Protein AF-A0A1F3PQZ7-F1 (afdb_monomer_lite)

Radius of gyration: 18.47 Å; chains: 1; bounding box: 43×20×55 Å

Sequence (108 aa):
MTKTKLIPLEELYEKNTIGVKLIEQIRSYQTALAGEKIEKKIIWMKYLKVYCQCESSYETFKYNSYTCCNRCRQNISFRRRRGLNFLENTEGVVKGRMKEFKDKFGYL

Secondary structure (DSSP, 8-state):
---PPPPPHHHHHHHTEEEEEEEEEEEEEE-TTTTPEEEEEEEEEEEEEEETTTTEEEEES-TT---SSHHHHHHHHHHHHTT--S-TTHHHHHHHHHHHHHHHHT--

Foldseek 3Di:
DPLDPADDLLVLLVLFFLFKDKDWDWDWDQDPPPRDTDIDIDIAIKTWGAAQPVRDIDIDSDSSDRDPDPVRVVVVVVCVVVSHHRCPCSCVSCVVCSVVSCVVVVGD

pLDDT: mean 82.51, std 10.7, range [41.88, 93.88]

Structure (mmCIF, N/CA/C/O backbone):
data_AF-A0A1F3PQZ7-F1
#
_entry.id   AF-A0A1F3PQZ7-F1
#
loop_
_atom_site.group_PDB
_atom_site.id
_atom_site.type_symbol
_atom_site.label_atom_id
_atom_site.label_alt_id
_atom_site.label_comp_id
_atom_site.label_asym_id
_atom_site.label_entity_id
_atom_site.label_seq_id
_atom_site.pdbx_PDB_ins_code
_atom_site.Cartn_x
_atom_site.Cartn_y
_atom_site.Cartn_z
_atom_site.occupancy
_atom_site.B_iso_or_equiv
_atom_site.auth_seq_id
_atom_sit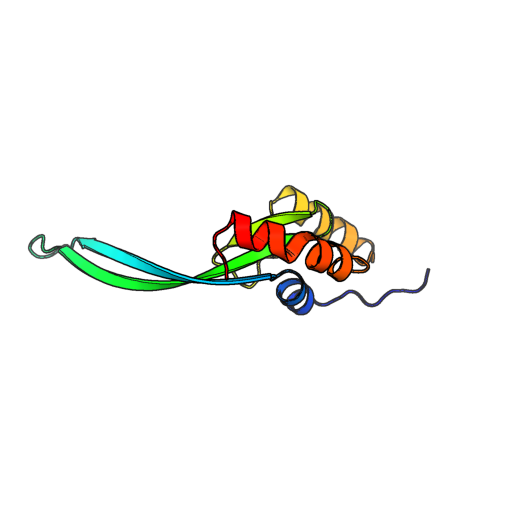e.auth_comp_id
_atom_site.auth_asym_id
_atom_site.auth_atom_id
_atom_site.pdbx_PDB_model_num
ATOM 1 N N . MET A 1 1 ? 26.843 2.919 -19.971 1.00 45.34 1 MET A N 1
ATOM 2 C CA . MET A 1 1 ? 25.559 2.802 -19.247 1.00 45.34 1 MET A CA 1
ATOM 3 C C . MET A 1 1 ? 25.182 4.176 -18.731 1.00 45.34 1 MET A C 1
ATOM 5 O O . MET A 1 1 ? 25.830 4.680 -17.820 1.00 45.34 1 MET A O 1
ATOM 9 N N . THR A 1 2 ? 24.216 4.821 -19.373 1.00 41.88 2 THR A N 1
ATOM 10 C CA . THR A 1 2 ? 23.622 6.082 -18.917 1.00 41.88 2 THR A CA 1
ATOM 11 C C . THR A 1 2 ? 23.096 5.863 -17.501 1.00 41.88 2 THR A C 1
ATOM 13 O O . THR A 1 2 ? 22.283 4.971 -17.279 1.00 41.88 2 THR A O 1
ATOM 16 N N . LYS A 1 3 ? 23.617 6.609 -16.518 1.00 47.47 3 LYS A N 1
ATOM 17 C CA . LYS A 1 3 ? 23.123 6.567 -15.136 1.00 47.47 3 LYS A CA 1
ATOM 18 C C . LYS A 1 3 ? 21.714 7.147 -15.134 1.00 47.47 3 LYS A C 1
ATOM 20 O O . LYS A 1 3 ? 21.537 8.356 -15.013 1.00 47.47 3 LYS A O 1
ATOM 25 N N . THR A 1 4 ? 20.716 6.299 -15.325 1.00 57.50 4 THR A N 1
ATOM 26 C CA . THR A 1 4 ? 19.319 6.696 -15.221 1.00 57.50 4 THR A CA 1
ATOM 27 C C . THR A 1 4 ? 19.086 7.155 -13.782 1.00 57.50 4 THR A C 1
ATOM 29 O O . THR A 1 4 ? 19.419 6.442 -12.833 1.00 57.50 4 THR A O 1
ATOM 32 N N . LYS A 1 5 ? 18.602 8.388 -13.604 1.00 65.75 5 LYS A N 1
ATOM 33 C CA . LYS A 1 5 ? 18.364 8.975 -12.280 1.00 65.75 5 LYS A CA 1
ATOM 34 C C . LYS A 1 5 ? 17.432 8.039 -11.504 1.00 65.75 5 LYS A C 1
ATOM 36 O O . LYS A 1 5 ? 16.342 7.724 -11.986 1.00 65.75 5 LYS A O 1
ATOM 41 N N . LEU A 1 6 ? 17.891 7.551 -10.348 1.00 73.38 6 LEU A N 1
ATOM 42 C CA . LEU A 1 6 ? 17.081 6.695 -9.486 1.00 73.38 6 LEU A CA 1
ATOM 43 C C . LEU A 1 6 ? 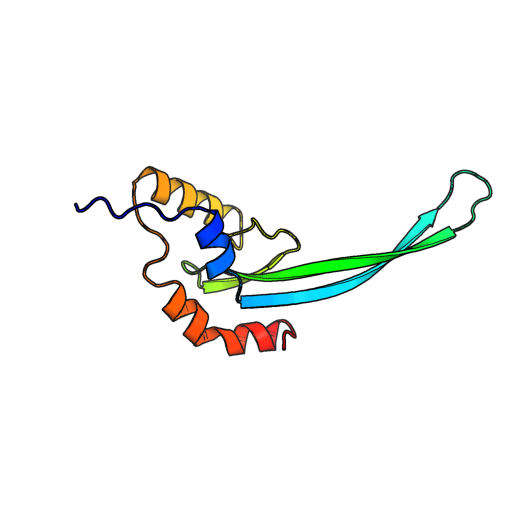15.869 7.490 -9.019 1.00 73.38 6 LEU A C 1
ATOM 45 O O . LEU A 1 6 ? 16.010 8.571 -8.449 1.00 73.38 6 LEU A O 1
ATOM 49 N N . ILE A 1 7 ? 14.689 6.930 -9.243 1.00 76.12 7 ILE A N 1
ATOM 50 C CA . ILE A 1 7 ? 13.444 7.575 -8.841 1.00 76.12 7 ILE A CA 1
ATOM 51 C C . ILE A 1 7 ? 13.345 7.567 -7.305 1.00 76.12 7 ILE A C 1
ATOM 53 O O . ILE A 1 7 ? 13.601 6.515 -6.682 1.00 76.12 7 ILE A O 1
ATOM 57 N N . PRO A 1 8 ? 13.018 8.712 -6.675 1.00 84.12 8 PRO A N 1
ATOM 58 C CA . PRO A 1 8 ? 12.749 8.786 -5.244 1.00 84.12 8 PRO A CA 1
ATOM 59 C C . PRO A 1 8 ? 11.716 7.746 -4.813 1.00 84.12 8 PRO A C 1
ATOM 61 O O . PRO A 1 8 ? 10.877 7.301 -5.599 1.00 84.12 8 PRO A O 1
ATOM 64 N N . LEU A 1 9 ? 11.802 7.297 -3.565 1.00 82.31 9 LEU A N 1
ATOM 65 C CA . LEU A 1 9 ? 10.856 6.297 -3.081 1.00 82.31 9 LEU A CA 1
ATOM 66 C C . LEU A 1 9 ? 9.445 6.889 -2.980 1.00 82.31 9 LEU A C 1
ATOM 68 O O . LEU A 1 9 ? 8.476 6.198 -3.247 1.00 82.31 9 LEU A O 1
ATOM 72 N N . GLU A 1 10 ? 9.338 8.175 -2.690 1.00 84.81 10 GLU A N 1
ATOM 73 C CA . GLU A 1 10 ? 8.092 8.930 -2.606 1.00 84.81 10 GLU A CA 1
ATOM 74 C C . GLU A 1 10 ? 7.318 8.861 -3.929 1.00 84.81 10 GLU A C 1
ATOM 76 O O . GLU A 1 10 ? 6.158 8.460 -3.957 1.00 84.81 10 GLU A O 1
ATOM 81 N N . GLU A 1 11 ? 8.003 9.109 -5.046 1.00 84.19 11 GLU A N 1
ATOM 82 C CA . GLU A 1 11 ? 7.416 9.019 -6.386 1.00 84.19 11 GLU A CA 1
ATOM 83 C C . GLU A 1 11 ? 7.015 7.571 -6.738 1.00 84.19 11 GLU A C 1
ATOM 85 O O . GLU A 1 11 ? 5.995 7.330 -7.384 1.00 84.19 11 GLU A O 1
ATOM 90 N N . LEU A 1 12 ? 7.773 6.576 -6.258 1.00 82.00 12 LEU A N 1
ATOM 91 C CA . LEU A 1 12 ? 7.407 5.159 -6.371 1.00 82.00 12 LEU A CA 1
ATOM 92 C C . LEU A 1 12 ? 6.103 4.861 -5.608 1.00 82.00 12 LEU A C 1
ATOM 94 O O . LEU A 1 12 ? 5.300 4.060 -6.084 1.00 82.00 12 LEU A O 1
ATOM 98 N N . TYR A 1 13 ? 5.897 5.474 -4.435 1.00 86.44 13 TYR A N 1
ATOM 99 C CA . TYR A 1 13 ? 4.711 5.284 -3.588 1.00 86.44 13 TYR A CA 1
ATOM 100 C C . TYR A 1 13 ? 3.452 5.850 -4.235 1.00 86.44 13 TYR A C 1
ATOM 102 O O . TYR A 1 13 ? 2.384 5.249 -4.119 1.00 86.44 13 TYR A O 1
ATOM 110 N N . GLU A 1 14 ? 3.586 6.980 -4.917 1.00 84.19 14 GLU A N 1
ATOM 111 C CA . GLU A 1 14 ? 2.497 7.626 -5.645 1.00 84.19 14 GLU A CA 1
ATOM 112 C C . GLU A 1 14 ? 2.141 6.829 -6.892 1.00 84.19 14 GLU A C 1
ATOM 114 O O . GLU A 1 14 ? 1.009 6.371 -7.028 1.00 84.19 14 GLU A O 1
ATOM 119 N N . LYS A 1 15 ? 3.133 6.552 -7.747 1.00 84.25 15 LYS A N 1
ATOM 120 C CA . LYS A 1 15 ? 2.929 5.855 -9.027 1.00 84.25 15 LYS A CA 1
ATOM 121 C C . LYS A 1 15 ? 2.388 4.435 -8.884 1.00 84.25 15 LYS A C 1
ATOM 123 O O . LYS A 1 15 ? 1.785 3.917 -9.819 1.00 84.25 15 LYS A O 1
ATOM 128 N N . ASN A 1 16 ? 2.618 3.783 -7.745 1.00 87.12 16 ASN A N 1
ATOM 129 C CA . ASN A 1 16 ? 2.087 2.446 -7.489 1.00 87.12 16 ASN A CA 1
ATOM 130 C C . ASN A 1 16 ? 0.665 2.441 -6.919 1.00 87.12 16 ASN A C 1
ATOM 132 O O . ASN A 1 16 ? 0.055 1.374 -6.870 1.00 87.12 16 ASN A O 1
ATOM 136 N N . THR A 1 17 ? 0.151 3.583 -6.461 1.00 89.62 17 THR A N 1
ATOM 137 C CA . THR A 1 17 ? -1.171 3.669 -5.843 1.00 89.62 17 THR A CA 1
ATOM 138 C C . THR A 1 17 ? -2.223 3.829 -6.930 1.00 89.62 17 THR A C 1
ATOM 140 O O . THR A 1 17 ? -2.183 4.769 -7.713 1.00 89.62 17 THR A O 1
ATOM 143 N N . ILE A 1 18 ? -3.179 2.902 -6.971 1.00 90.19 18 ILE A N 1
ATOM 144 C CA . ILE A 1 18 ? -4.230 2.853 -8.000 1.00 90.19 18 ILE A CA 1
ATOM 145 C C . ILE A 1 18 ? -5.630 3.105 -7.437 1.00 90.19 18 ILE A C 1
ATOM 147 O O . ILE A 1 18 ? -6.588 3.282 -8.186 1.00 90.19 18 ILE A O 1
ATOM 151 N N . GLY A 1 19 ? -5.768 3.111 -6.114 1.00 89.62 19 GLY A N 1
ATOM 152 C CA . GLY A 1 19 ? -7.034 3.368 -5.449 1.00 89.62 19 GLY A CA 1
ATOM 153 C C . GLY A 1 19 ? -6.841 3.716 -3.983 1.00 89.62 19 GLY A C 1
ATOM 154 O O . GLY A 1 19 ? -5.887 3.277 -3.338 1.00 89.62 19 GLY A O 1
ATOM 155 N N . VAL A 1 20 ? -7.774 4.496 -3.451 1.00 92.25 20 VAL A N 1
ATOM 156 C CA . VAL A 1 20 ? -7.852 4.844 -2.032 1.00 92.25 20 VAL A CA 1
ATOM 157 C C . VAL A 1 20 ? -9.295 4.657 -1.595 1.00 92.25 20 VAL A C 1
ATOM 159 O O . VAL A 1 20 ? -10.210 5.056 -2.309 1.00 92.25 20 VAL A O 1
ATOM 162 N N . LYS A 1 21 ? -9.502 4.030 -0.437 1.00 92.75 21 LYS A N 1
ATOM 163 C CA . LYS A 1 21 ? -10.816 3.939 0.200 1.00 92.75 21 LYS A CA 1
ATOM 164 C C . LYS A 1 21 ? -10.703 4.211 1.687 1.00 92.75 21 LYS A C 1
ATOM 166 O O . LYS A 1 21 ? -9.669 3.933 2.298 1.00 92.75 21 LYS A O 1
ATOM 171 N N . LEU A 1 22 ? -11.774 4.739 2.258 1.00 92.31 22 LEU A N 1
ATOM 172 C CA . LEU A 1 22 ? -11.911 4.900 3.697 1.00 92.31 22 LEU A CA 1
ATOM 173 C C . LEU A 1 22 ? -12.552 3.637 4.270 1.00 92.31 22 LEU A C 1
ATOM 175 O O . LEU A 1 22 ? -13.543 3.141 3.741 1.00 92.31 22 LEU A O 1
ATOM 179 N N . ILE A 1 23 ? -11.960 3.100 5.331 1.00 91.12 23 ILE A N 1
ATOM 180 C CA . ILE A 1 23 ? -12.516 2.001 6.112 1.00 91.12 23 ILE A CA 1
ATOM 181 C C . ILE A 1 23 ? -12.876 2.547 7.479 1.00 91.12 23 ILE A C 1
ATOM 183 O O . ILE A 1 23 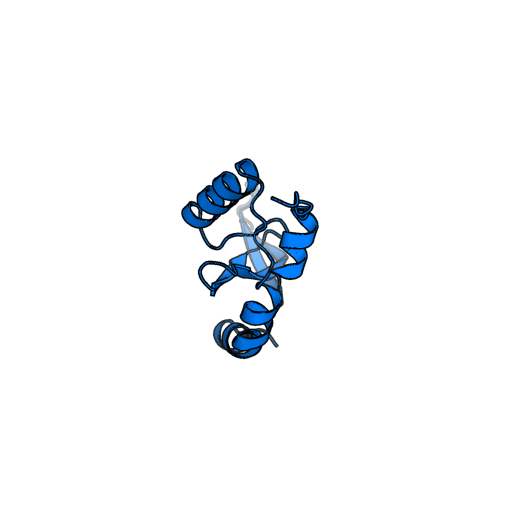? -12.006 2.963 8.243 1.00 91.12 23 ILE A O 1
ATOM 187 N N . GLU A 1 24 ? -14.159 2.484 7.797 1.00 91.75 24 GLU A N 1
ATOM 188 C CA . GLU A 1 24 ? -14.646 2.728 9.142 1.00 91.75 24 GLU A CA 1
ATOM 189 C C . GLU A 1 24 ? -14.543 1.433 9.953 1.00 91.75 24 GLU A C 1
ATOM 191 O O . GLU A 1 24 ? -14.963 0.364 9.513 1.00 91.75 24 GLU A O 1
ATOM 196 N N . GLN A 1 25 ? -13.947 1.514 11.136 1.00 89.31 25 GLN A N 1
ATOM 197 C CA . GLN A 1 25 ? -13.872 0.418 12.091 1.00 89.31 25 GLN A CA 1
ATOM 198 C C . GLN A 1 25 ? -14.359 0.909 13.442 1.00 89.31 25 GLN A C 1
ATOM 200 O O . GLN A 1 25 ? -13.942 1.965 13.913 1.00 89.31 25 GLN A O 1
ATOM 205 N N . ILE A 1 26 ? -15.201 0.118 14.092 1.00 89.19 26 ILE A N 1
ATOM 206 C CA . ILE A 1 26 ? -15.562 0.338 15.487 1.00 89.19 26 ILE A CA 1
ATOM 207 C C . ILE A 1 26 ? -14.611 -0.513 16.323 1.00 89.19 26 ILE A C 1
ATOM 209 O O . ILE A 1 26 ? -14.527 -1.727 16.138 1.00 89.19 26 ILE A O 1
ATOM 213 N N . ARG A 1 27 ? -13.847 0.122 17.213 1.00 85.56 27 ARG A N 1
ATOM 214 C CA . ARG A 1 27 ? -13.043 -0.580 18.216 1.00 85.56 27 ARG A CA 1
ATOM 215 C C . ARG A 1 27 ? -13.700 -0.443 19.576 1.00 85.56 27 ARG A C 1
ATOM 217 O O . ARG A 1 27 ? -13.881 0.669 20.065 1.00 85.56 27 ARG A O 1
ATOM 224 N N . SER A 1 28 ? -13.989 -1.581 20.188 1.00 85.31 28 SER A N 1
ATOM 225 C CA . SER A 1 28 ? -14.407 -1.674 21.580 1.00 85.31 28 SER A CA 1
ATOM 226 C C . SER A 1 28 ? -13.180 -1.765 22.484 1.00 85.31 28 SER A C 1
ATOM 228 O O . SER A 1 28 ? -12.340 -2.652 22.310 1.00 85.31 28 SER A O 1
ATOM 230 N N . TYR A 1 29 ? -13.094 -0.876 23.464 1.00 84.69 29 TYR A N 1
ATOM 231 C CA . TYR A 1 29 ? -12.087 -0.889 24.516 1.00 84.69 29 TYR A CA 1
ATOM 232 C C . TYR A 1 29 ? -12.768 -1.231 25.834 1.00 84.69 29 TYR A C 1
ATOM 234 O O . TYR A 1 29 ? -13.808 -0.662 26.155 1.00 84.69 29 TYR A O 1
ATOM 242 N N . GLN A 1 30 ? -12.182 -2.148 26.597 1.00 81.75 30 GLN A N 1
ATOM 243 C CA . GLN A 1 30 ? -12.632 -2.438 27.952 1.00 81.75 30 GLN A CA 1
ATOM 244 C C . GLN A 1 30 ? -11.858 -1.537 28.915 1.00 81.75 30 GLN A C 1
ATOM 246 O O . GLN A 1 30 ? -10.625 -1.542 28.902 1.00 81.75 30 GLN A O 1
ATOM 251 N N . THR A 1 31 ? -12.557 -0.721 29.702 1.00 78.00 31 THR A N 1
ATOM 252 C CA . THR A 1 31 ? -1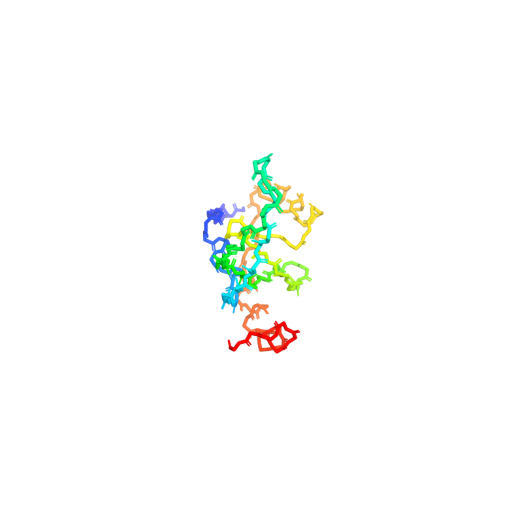1.910 0.119 30.714 1.00 78.00 31 THR A CA 1
ATOM 253 C C . THR A 1 31 ? -11.582 -0.692 31.966 1.00 78.00 31 THR A C 1
ATOM 255 O O . THR A 1 31 ? -12.305 -1.610 32.351 1.00 78.00 31 THR A O 1
ATOM 258 N N . ALA A 1 32 ? -10.468 -0.344 32.618 1.00 73.94 32 ALA A N 1
ATOM 259 C CA . ALA A 1 32 ? -10.028 -0.986 33.861 1.00 73.94 32 ALA A CA 1
ATOM 260 C C . ALA A 1 32 ? -10.910 -0.625 35.074 1.00 73.94 32 ALA A C 1
ATOM 262 O O . ALA A 1 32 ? -10.911 -1.337 36.072 1.00 73.94 32 ALA A O 1
ATOM 263 N N . LEU A 1 33 ? -11.665 0.472 34.985 1.00 65.56 33 LEU A N 1
ATOM 264 C CA . LEU A 1 33 ? -12.594 0.942 36.008 1.00 65.56 33 LEU A CA 1
ATOM 265 C C . LEU A 1 33 ? -14.021 0.625 35.537 1.00 65.56 33 LEU A C 1
ATOM 267 O O . LEU A 1 33 ? -14.445 1.109 34.492 1.00 65.56 33 LEU A O 1
ATOM 271 N N . ALA A 1 34 ? -14.726 -0.209 36.302 1.00 63.50 34 ALA A N 1
ATOM 272 C CA . ALA A 1 34 ? -16.150 -0.550 36.166 1.00 63.50 34 ALA A CA 1
ATOM 273 C C . ALA A 1 34 ? -16.601 -1.452 34.994 1.00 63.50 34 ALA A C 1
ATOM 275 O O . ALA A 1 34 ? -17.785 -1.758 34.904 1.00 63.50 34 ALA A O 1
ATOM 276 N N . GLY A 1 35 ? -15.705 -1.961 34.139 1.00 66.25 35 GLY A N 1
ATOM 277 C CA . GLY A 1 35 ? -16.077 -2.959 33.120 1.00 66.25 35 GLY A CA 1
ATOM 278 C C . GLY A 1 35 ? -16.943 -2.422 31.971 1.00 66.25 35 GLY A C 1
ATOM 279 O O . GLY A 1 35 ? -17.429 -3.207 31.154 1.00 66.25 35 GLY A O 1
ATOM 280 N N . GLU A 1 36 ? -17.104 -1.103 31.874 1.00 71.44 36 GLU A N 1
ATOM 281 C CA . GLU A 1 36 ? -17.776 -0.459 30.752 1.00 71.44 36 GLU A CA 1
ATOM 282 C C . GLU A 1 36 ? -16.974 -0.649 29.455 1.00 71.44 36 GLU A C 1
ATOM 284 O O . GLU A 1 36 ? -15.741 -0.562 29.408 1.00 71.44 36 GLU A O 1
ATOM 289 N N . LYS A 1 37 ? -17.690 -0.939 28.366 1.00 78.31 37 LYS A N 1
ATOM 290 C CA . LYS A 1 37 ? -17.109 -1.004 27.025 1.00 78.31 37 LYS A CA 1
ATOM 291 C C . LYS A 1 37 ? -17.279 0.351 26.356 1.00 78.31 37 LYS A C 1
ATOM 293 O O . LYS A 1 37 ? -18.398 0.774 26.093 1.00 78.31 37 LYS A O 1
ATOM 298 N N . ILE A 1 38 ? -16.165 1.003 26.041 1.00 85.56 38 ILE A N 1
ATOM 299 C CA . ILE A 1 38 ? -16.161 2.221 25.233 1.00 85.56 38 ILE A CA 1
ATOM 300 C C . ILE A 1 38 ? -15.966 1.819 23.778 1.00 85.56 38 ILE A C 1
ATOM 302 O O . ILE A 1 38 ? -14.931 1.258 23.411 1.00 85.56 38 ILE A O 1
ATOM 306 N N . GLU A 1 39 ? -16.934 2.144 22.932 1.00 89.12 39 GLU A N 1
ATOM 307 C CA . GLU A 1 39 ? -16.800 2.007 21.487 1.00 89.12 39 GLU A CA 1
ATOM 308 C C . GLU A 1 39 ? -16.276 3.308 20.882 1.00 89.12 39 GLU A C 1
ATOM 310 O O . GLU A 1 39 ? -16.804 4.392 21.123 1.00 89.12 39 GLU A O 1
ATOM 315 N N . LYS A 1 40 ? -15.210 3.213 20.083 1.00 88.38 40 LYS A N 1
ATOM 316 C CA . LYS A 1 40 ? -14.700 4.335 19.290 1.00 88.38 40 LYS A CA 1
ATOM 317 C C . LYS A 1 40 ? -14.779 3.999 17.814 1.00 88.38 40 LYS A C 1
ATOM 319 O O . LYS A 1 40 ? -14.241 2.983 17.370 1.00 88.38 40 LYS A O 1
ATOM 324 N N . LYS A 1 41 ? -15.392 4.901 17.051 1.00 90.19 41 LYS A N 1
ATOM 325 C CA . LYS A 1 41 ? -15.349 4.884 15.591 1.00 90.19 41 LYS A CA 1
ATOM 326 C C . LYS A 1 41 ? -13.992 5.416 15.130 1.00 90.19 41 LYS A C 1
ATOM 328 O O . LYS A 1 41 ? -13.587 6.511 15.511 1.00 90.19 41 LYS A O 1
ATOM 333 N N . ILE A 1 42 ? -13.283 4.632 14.330 1.00 90.44 42 ILE A N 1
ATOM 334 C CA . ILE A 1 42 ? -11.980 4.971 13.760 1.00 90.44 42 ILE A CA 1
ATOM 335 C C . ILE A 1 42 ? -12.095 4.895 12.243 1.00 90.44 42 ILE A C 1
ATOM 337 O O . ILE A 1 42 ? -12.628 3.926 11.706 1.00 90.44 42 ILE A O 1
ATOM 341 N N . ILE A 1 43 ? -11.579 5.907 11.555 1.00 90.06 43 ILE A N 1
ATOM 342 C CA . ILE A 1 43 ? -11.553 5.962 10.095 1.00 90.06 43 ILE A CA 1
ATOM 343 C C . ILE A 1 43 ? -10.109 5.753 9.641 1.00 90.06 43 ILE A C 1
ATOM 345 O O . ILE A 1 43 ? -9.211 6.491 10.041 1.00 90.06 43 ILE A O 1
ATOM 349 N N . TRP A 1 44 ? -9.885 4.744 8.803 1.00 89.44 44 TRP A N 1
ATOM 350 C CA . TRP A 1 44 ? -8.581 4.405 8.243 1.00 89.44 44 TRP A CA 1
ATOM 351 C C . TRP A 1 44 ? -8.578 4.605 6.734 1.00 89.44 44 TRP A C 1
ATOM 353 O O . TRP A 1 44 ? -9.497 4.176 6.043 1.00 89.44 44 TRP A O 1
ATOM 363 N N . MET A 1 45 ? -7.504 5.173 6.193 1.00 92.12 45 MET A N 1
ATOM 364 C CA . MET A 1 45 ? -7.265 5.136 4.751 1.00 92.12 45 MET A CA 1
ATOM 365 C C . MET A 1 45 ? -6.625 3.807 4.363 1.00 92.12 45 MET A C 1
ATOM 367 O O . MET A 1 45 ? -5.595 3.419 4.918 1.00 92.12 45 MET A O 1
ATOM 371 N N . LYS A 1 46 ? -7.208 3.125 3.378 1.00 93.88 46 LYS A N 1
ATOM 372 C CA . LYS A 1 46 ? -6.643 1.922 2.771 1.00 93.88 46 LYS A CA 1
ATOM 373 C C . LYS A 1 46 ? -6.292 2.182 1.312 1.00 93.88 46 LYS A C 1
ATOM 375 O O . LYS A 1 46 ? -7.154 2.490 0.488 1.00 93.88 46 LYS A O 1
ATOM 380 N N . TYR A 1 47 ? -5.024 1.992 0.992 1.00 93.06 47 TYR A N 1
ATOM 381 C CA . TYR A 1 47 ? -4.459 2.159 -0.337 1.00 93.06 47 TYR A CA 1
ATOM 382 C C . TYR A 1 47 ? -4.466 0.822 -1.074 1.00 93.06 47 TYR A C 1
ATOM 384 O O . TYR A 1 47 ? -3.965 -0.173 -0.545 1.00 93.06 47 TYR A O 1
ATOM 392 N N . LEU A 1 48 ? -4.994 0.815 -2.294 1.00 93.25 48 LEU A N 1
ATOM 393 C CA . LEU A 1 48 ? -4.785 -0.250 -3.265 1.00 93.25 48 LEU A CA 1
ATOM 394 C C . LEU A 1 48 ? -3.569 0.114 -4.106 1.00 93.25 48 LEU A C 1
ATOM 396 O O . LEU A 1 48 ? -3.530 1.173 -4.736 1.00 93.25 48 LEU A O 1
ATOM 400 N N . LYS A 1 49 ? -2.571 -0.762 -4.097 1.00 91.62 49 LYS A N 1
ATOM 401 C CA . LYS A 1 49 ? -1.297 -0.548 -4.774 1.00 91.62 49 LYS A CA 1
ATOM 402 C C . LYS A 1 49 ? -0.968 -1.715 -5.689 1.00 91.62 49 LYS A C 1
ATOM 404 O O . LYS A 1 49 ? -1.364 -2.844 -5.414 1.00 91.62 49 LYS A O 1
ATOM 409 N N . VAL A 1 50 ? -0.216 -1.454 -6.751 1.00 89.62 50 VAL A N 1
ATOM 410 C CA . VAL A 1 50 ? 0.260 -2.467 -7.700 1.00 89.62 50 VAL A CA 1
ATOM 411 C C . VAL A 1 50 ? 1.773 -2.427 -7.764 1.00 89.62 50 VAL A C 1
ATOM 413 O O . VAL A 1 50 ? 2.384 -1.387 -7.997 1.00 89.62 50 VAL A O 1
ATOM 416 N N . TYR A 1 51 ? 2.392 -3.586 -7.582 1.00 86.62 51 TYR A N 1
ATOM 417 C CA . TYR A 1 51 ? 3.829 -3.723 -7.743 1.00 86.62 51 TYR A CA 1
ATOM 418 C C . TYR A 1 51 ? 4.170 -4.121 -9.183 1.00 86.62 51 TYR A C 1
ATOM 420 O O . TYR A 1 51 ? 3.855 -5.234 -9.589 1.00 86.62 51 TYR A O 1
ATOM 428 N N . CYS A 1 52 ? 4.831 -3.255 -9.957 1.00 78.38 52 CYS A N 1
ATOM 429 C CA . CYS A 1 52 ? 4.951 -3.448 -11.410 1.00 78.38 52 CYS A CA 1
ATOM 430 C C . CYS A 1 52 ? 5.790 -4.649 -11.864 1.00 78.38 52 CYS A C 1
ATOM 432 O O . CYS A 1 52 ? 5.591 -5.121 -12.971 1.00 78.38 52 CYS A O 1
ATOM 434 N N . GLN A 1 53 ? 6.702 -5.176 -11.042 1.00 81.19 53 GLN A N 1
ATOM 435 C CA . GLN A 1 53 ? 7.549 -6.297 -11.473 1.00 81.19 53 GLN A CA 1
ATOM 436 C C . GLN A 1 53 ? 6.867 -7.660 -11.343 1.00 81.19 53 GLN A C 1
ATOM 438 O O . GLN A 1 53 ? 7.184 -8.558 -12.113 1.00 81.19 53 GLN A O 1
ATOM 443 N N . CYS A 1 54 ? 5.982 -7.846 -10.362 1.00 84.25 54 CYS A N 1
ATOM 444 C CA . CYS A 1 54 ? 5.188 -9.079 -10.266 1.00 84.25 54 CYS A CA 1
ATOM 445 C C . CYS A 1 54 ? 3.701 -8.844 -10.541 1.00 84.25 54 CYS A C 1
ATOM 447 O O . CYS A 1 54 ? 2.883 -9.719 -10.270 1.00 84.25 54 CYS A O 1
ATOM 449 N N . GLU A 1 55 ? 3.366 -7.635 -11.001 1.00 85.00 55 GLU A N 1
ATOM 450 C CA . GLU A 1 55 ? 2.027 -7.173 -11.378 1.00 85.00 55 GLU A CA 1
ATOM 451 C C . GLU A 1 55 ? 0.944 -7.472 -10.338 1.00 85.00 55 GLU A C 1
ATOM 453 O O . GLU A 1 55 ? -0.235 -7.618 -10.645 1.00 85.00 55 GLU A O 1
ATOM 458 N N . SER A 1 56 ? 1.348 -7.604 -9.076 1.00 88.50 56 SER A N 1
ATOM 459 C CA . SER A 1 56 ? 0.443 -8.003 -8.012 1.00 88.50 56 SER A CA 1
ATOM 460 C C . SER A 1 56 ? -0.133 -6.767 -7.350 1.00 88.50 56 SER A C 1
ATOM 462 O O . SER A 1 56 ? 0.601 -5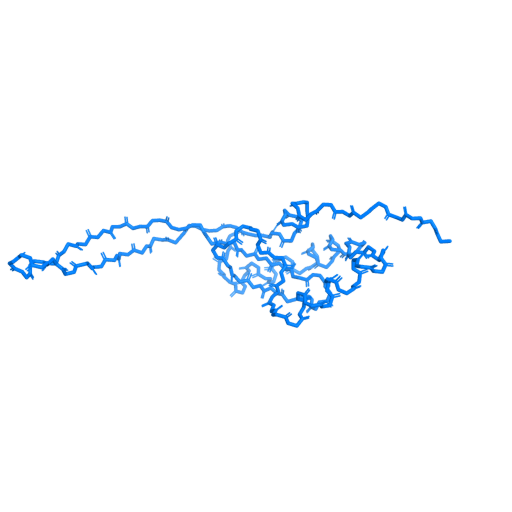.920 -6.831 1.00 88.50 56 SER A O 1
ATOM 464 N N . SER A 1 57 ? -1.457 -6.703 -7.345 1.00 91.19 57 SER A N 1
ATOM 465 C CA . SER A 1 57 ? -2.245 -5.770 -6.552 1.00 91.19 57 SER A CA 1
ATOM 466 C C . SER A 1 57 ? -2.275 -6.193 -5.082 1.00 91.19 57 SER A C 1
ATOM 468 O O . SER A 1 57 ? -2.431 -7.380 -4.783 1.00 91.19 57 SER A O 1
ATOM 470 N N . TYR A 1 58 ? -2.179 -5.238 -4.165 1.00 92.00 58 TYR A N 1
ATOM 471 C CA . TYR A 1 58 ? -2.281 -5.473 -2.729 1.00 92.00 58 TYR A CA 1
ATOM 472 C C . TYR A 1 58 ? -2.878 -4.260 -2.013 1.00 92.00 58 TYR A C 1
ATOM 474 O O . TYR A 1 58 ? -2.714 -3.117 -2.440 1.00 92.00 58 TYR A O 1
ATOM 482 N N . GLU A 1 59 ? -3.547 -4.512 -0.892 1.00 93.62 59 GLU A N 1
ATOM 483 C CA . GLU A 1 59 ? -4.078 -3.463 -0.028 1.00 93.62 59 GLU A CA 1
ATOM 484 C C . GLU A 1 59 ? -3.148 -3.196 1.155 1.00 93.62 59 GLU A C 1
ATOM 486 O O . GLU A 1 59 ? -2.537 -4.103 1.725 1.00 93.62 59 GLU A O 1
ATOM 491 N N . THR A 1 60 ? -3.063 -1.940 1.576 1.00 93.25 60 THR A N 1
ATOM 492 C CA . THR A 1 60 ? -2.268 -1.558 2.739 1.00 93.25 60 THR A CA 1
ATOM 493 C C . THR A 1 60 ? -2.802 -0.290 3.387 1.00 93.25 60 THR A C 1
ATOM 495 O O . THR A 1 60 ? -3.329 0.589 2.716 1.00 93.25 60 THR A O 1
ATOM 498 N N . PHE A 1 61 ? -2.620 -0.163 4.698 1.00 92.62 61 PHE A N 1
ATOM 499 C CA . PHE A 1 61 ? -2.866 1.088 5.423 1.00 92.62 61 PHE A CA 1
ATOM 500 C C . PHE A 1 61 ? -1.657 2.037 5.379 1.00 92.62 61 PHE A C 1
ATOM 502 O O . PHE A 1 61 ? -1.726 3.166 5.851 1.00 92.62 61 PHE A O 1
ATOM 509 N N . LYS A 1 62 ? -0.521 1.581 4.832 1.00 91.50 62 LYS A N 1
ATOM 510 C CA . LYS A 1 62 ? 0.729 2.343 4.793 1.00 91.50 62 LYS A CA 1
ATOM 511 C C . LYS A 1 62 ? 0.918 3.002 3.434 1.00 91.50 62 LYS A C 1
ATOM 513 O O . LYS A 1 62 ? 1.199 2.321 2.446 1.00 91.50 62 LYS A O 1
ATOM 518 N N . TYR A 1 63 ? 0.860 4.331 3.408 1.00 88.31 63 TYR A N 1
ATOM 519 C CA . TYR A 1 63 ? 1.148 5.114 2.206 1.00 88.31 63 TYR A CA 1
ATOM 520 C C . TYR A 1 63 ? 2.543 4.821 1.635 1.00 88.31 63 TYR A C 1
ATOM 522 O O . TYR A 1 63 ? 2.695 4.602 0.439 1.00 88.31 63 TYR A O 1
ATOM 530 N N . ASN A 1 64 ? 3.551 4.705 2.501 1.00 89.81 64 ASN A N 1
ATOM 531 C CA . A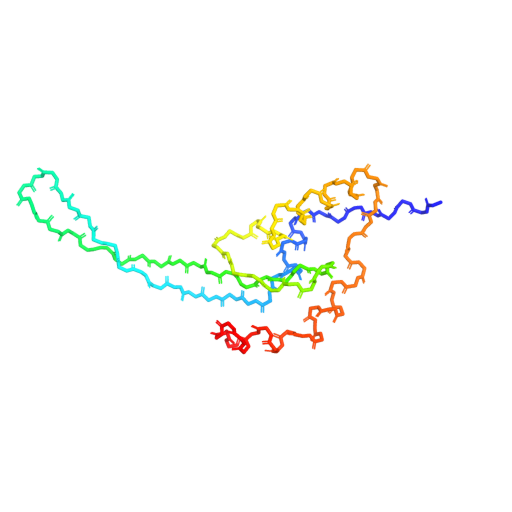SN A 1 64 ? 4.942 4.453 2.116 1.00 89.81 64 ASN A CA 1
ATOM 532 C C . ASN A 1 64 ? 5.253 2.993 1.734 1.00 89.81 64 ASN A C 1
ATOM 534 O O . ASN A 1 64 ? 6.416 2.611 1.613 1.00 89.81 64 ASN A O 1
ATOM 538 N N . SER A 1 65 ? 4.236 2.145 1.581 1.00 88.69 65 SER A N 1
ATOM 539 C CA . SER A 1 65 ? 4.428 0.795 1.063 1.00 88.69 65 SER A CA 1
ATOM 540 C C . SER A 1 65 ? 4.556 0.817 -0.459 1.00 88.69 65 SER A C 1
ATOM 542 O O . SER A 1 65 ? 3.838 1.547 -1.145 1.00 88.69 65 SER A O 1
ATOM 544 N N . TYR A 1 66 ? 5.441 -0.021 -0.995 1.00 84.75 66 TYR A N 1
ATOM 545 C CA . TYR A 1 66 ? 5.717 -0.081 -2.433 1.00 84.75 66 TYR A CA 1
ATOM 546 C C . TYR A 1 66 ? 5.921 -1.474 -3.011 1.00 84.75 66 TYR A C 1
ATOM 548 O O . TYR A 1 66 ? 6.255 -1.619 -4.185 1.00 84.75 66 TYR A O 1
ATOM 556 N N . THR A 1 67 ? 5.729 -2.501 -2.189 1.00 88.25 67 THR A N 1
ATOM 557 C CA . THR A 1 67 ? 5.906 -3.901 -2.568 1.00 88.25 67 THR A CA 1
ATOM 558 C C . THR A 1 67 ? 4.776 -4.743 -2.012 1.00 88.25 67 THR A C 1
ATOM 560 O O . THR A 1 67 ? 4.395 -4.552 -0.858 1.00 88.25 67 THR A O 1
ATOM 563 N N . CYS A 1 68 ? 4.329 -5.743 -2.773 1.00 88.12 68 CYS A N 1
ATOM 564 C CA . CYS A 1 68 ? 3.313 -6.691 -2.311 1.00 88.12 68 CYS A CA 1
ATOM 565 C C . CYS A 1 68 ? 3.813 -7.632 -1.200 1.00 88.12 68 CYS A C 1
ATOM 567 O O . CYS A 1 68 ? 3.017 -8.119 -0.405 1.00 88.12 68 CYS A O 1
ATOM 569 N N . CYS A 1 69 ? 5.123 -7.900 -1.125 1.00 90.38 69 CYS A N 1
ATOM 570 C CA . CYS A 1 69 ? 5.701 -8.815 -0.142 1.00 90.38 69 CYS A CA 1
ATOM 571 C C . CYS A 1 69 ? 7.184 -8.520 0.140 1.00 90.38 69 CYS A C 1
ATOM 573 O O . CYS A 1 69 ? 7.854 -7.785 -0.594 1.00 90.38 69 CYS A O 1
ATOM 575 N N . ASN A 1 70 ? 7.724 -9.151 1.187 1.00 90.00 70 ASN A N 1
ATOM 576 C CA . ASN A 1 70 ? 9.122 -8.985 1.601 1.00 90.00 70 ASN A CA 1
ATOM 577 C C . ASN A 1 70 ? 10.131 -9.396 0.516 1.00 90.00 70 ASN A C 1
ATOM 579 O O . ASN A 1 70 ? 11.149 -8.727 0.347 1.00 90.00 70 ASN A O 1
ATOM 583 N N . ARG A 1 71 ? 9.839 -10.447 -0.262 1.00 90.25 71 ARG A N 1
ATOM 584 C CA . ARG A 1 71 ? 10.705 -10.886 -1.370 1.00 90.25 71 ARG A CA 1
ATOM 585 C C . ARG A 1 71 ? 10.817 -9.806 -2.449 1.00 90.25 71 ARG A C 1
ATOM 587 O O . ARG A 1 71 ? 11.915 -9.483 -2.897 1.00 90.25 71 ARG A O 1
ATOM 594 N N . CYS A 1 72 ? 9.696 -9.187 -2.814 1.00 88.75 72 CYS A N 1
ATOM 595 C CA . CYS A 1 72 ? 9.671 -8.063 -3.751 1.00 88.75 72 CYS A CA 1
ATOM 596 C C . CYS A 1 72 ? 10.461 -6.862 -3.210 1.00 88.75 72 CYS A C 1
ATOM 598 O O . CYS A 1 72 ? 11.236 -6.252 -3.945 1.00 88.75 72 CYS A O 1
ATOM 600 N N . ARG A 1 73 ? 10.365 -6.576 -1.905 1.00 88.38 73 ARG A N 1
ATOM 601 C CA . ARG A 1 73 ? 11.148 -5.512 -1.255 1.00 88.38 73 ARG A CA 1
ATOM 602 C C . ARG A 1 73 ? 12.656 -5.744 -1.351 1.00 88.38 73 ARG A C 1
ATOM 604 O O . ARG A 1 73 ? 13.407 -4.810 -1.645 1.00 88.38 73 ARG A O 1
ATOM 611 N N . GLN A 1 74 ? 13.103 -6.977 -1.126 1.00 89.75 74 GLN A N 1
ATOM 612 C CA . GLN A 1 74 ? 14.512 -7.349 -1.262 1.00 89.75 74 GLN A CA 1
ATOM 613 C C . GLN A 1 74 ? 14.989 -7.200 -2.712 1.00 89.75 74 GLN A C 1
ATOM 615 O O . GLN A 1 74 ? 16.040 -6.605 -2.945 1.00 89.75 74 GLN A O 1
ATOM 620 N N . ASN A 1 75 ? 14.183 -7.640 -3.684 1.00 87.88 75 ASN A N 1
ATOM 621 C CA . ASN A 1 75 ? 14.500 -7.516 -5.108 1.00 87.88 75 ASN A CA 1
ATOM 622 C C . ASN A 1 75 ? 14.697 -6.059 -5.546 1.00 87.88 75 ASN A C 1
ATOM 624 O O . ASN A 1 75 ? 15.669 -5.753 -6.237 1.00 87.88 75 ASN A O 1
ATOM 628 N N . ILE A 1 76 ? 13.824 -5.143 -5.114 1.00 84.06 76 ILE A N 1
ATOM 629 C CA . ILE A 1 76 ? 13.981 -3.709 -5.410 1.00 84.06 76 ILE A CA 1
ATOM 630 C C . ILE A 1 76 ? 15.236 -3.167 -4.758 1.00 84.06 76 ILE A C 1
ATOM 632 O O . ILE A 1 76 ? 16.007 -2.469 -5.407 1.00 84.06 76 ILE A O 1
ATOM 636 N N . SER A 1 77 ? 15.450 -3.487 -3.482 1.00 86.56 77 SER A N 1
ATOM 637 C CA . SER A 1 77 ? 16.616 -3.007 -2.739 1.00 86.56 77 SER A CA 1
ATOM 638 C C . SER A 1 77 ? 17.911 -3.427 -3.437 1.00 86.56 77 SER A C 1
ATOM 640 O O . SER A 1 77 ? 18.805 -2.608 -3.640 1.00 86.56 77 SER A O 1
ATOM 642 N N . PHE A 1 78 ? 17.983 -4.683 -3.877 1.00 88.31 78 PHE A N 1
ATOM 643 C CA . PHE A 1 78 ? 19.109 -5.220 -4.633 1.00 88.31 78 PHE A CA 1
ATOM 644 C C . PHE A 1 78 ? 19.303 -4.522 -5.987 1.00 88.31 78 PHE A C 1
ATOM 646 O O . PHE A 1 78 ? 20.417 -4.119 -6.318 1.00 88.31 78 PHE A O 1
ATOM 653 N N . ARG A 1 79 ? 18.227 -4.322 -6.757 1.00 83.50 79 ARG A N 1
ATOM 654 C CA . ARG A 1 79 ? 18.278 -3.632 -8.059 1.00 83.50 79 ARG A CA 1
ATOM 655 C C . ARG A 1 79 ? 18.674 -2.160 -7.926 1.00 83.50 79 ARG A C 1
ATOM 657 O O . ARG A 1 79 ? 19.534 -1.700 -8.672 1.00 83.50 79 ARG A O 1
ATOM 664 N N . ARG A 1 80 ? 18.130 -1.449 -6.933 1.00 82.56 80 ARG A N 1
ATOM 665 C CA . ARG A 1 80 ? 18.474 -0.048 -6.635 1.00 82.56 80 ARG A CA 1
ATOM 666 C C . ARG A 1 80 ? 19.942 0.103 -6.240 1.00 82.56 80 ARG A C 1
ATOM 668 O O . ARG A 1 80 ? 20.594 1.019 -6.726 1.00 82.56 80 ARG A O 1
ATOM 675 N N . ARG A 1 81 ? 20.495 -0.822 -5.441 1.00 85.50 81 ARG A N 1
ATOM 676 C CA . ARG A 1 81 ? 21.941 -0.857 -5.124 1.00 85.50 81 ARG A CA 1
ATOM 677 C C . ARG A 1 81 ? 22.822 -1.027 -6.366 1.00 85.50 81 ARG A C 1
ATOM 679 O O . ARG A 1 81 ? 23.968 -0.602 -6.350 1.00 85.50 81 ARG A O 1
ATOM 686 N N . ARG A 1 82 ? 22.290 -1.622 -7.438 1.00 85.06 82 ARG A N 1
ATOM 687 C CA . ARG A 1 82 ? 22.963 -1.785 -8.737 1.00 85.06 82 ARG A CA 1
ATOM 688 C C . ARG A 1 82 ? 22.675 -0.650 -9.728 1.00 85.06 82 ARG A C 1
ATOM 690 O O . ARG A 1 82 ? 23.084 -0.746 -10.878 1.00 85.06 82 ARG A O 1
ATOM 697 N N . GLY A 1 83 ? 21.965 0.402 -9.309 1.00 81.25 83 GLY A N 1
ATOM 698 C CA . GLY A 1 83 ? 21.622 1.537 -10.171 1.00 81.25 83 GLY A CA 1
ATOM 699 C C . GLY A 1 83 ? 20.581 1.222 -11.249 1.00 81.25 83 GLY A C 1
ATOM 700 O O . GLY A 1 83 ? 20.482 1.961 -12.221 1.00 81.25 83 GLY A O 1
ATOM 701 N N . LEU A 1 84 ? 19.818 0.133 -11.105 1.00 79.19 84 LEU A N 1
ATOM 702 C CA . LEU A 1 84 ? 18.776 -0.241 -12.063 1.00 79.19 84 LEU A CA 1
ATOM 703 C C . LEU A 1 84 ? 17.465 0.483 -11.742 1.00 79.19 84 LEU A C 1
ATOM 705 O O . LEU A 1 84 ? 16.982 0.428 -10.605 1.00 79.19 84 LEU A O 1
ATOM 709 N N . ASN A 1 85 ? 16.866 1.104 -12.760 1.00 71.50 85 ASN A N 1
ATOM 710 C CA . ASN A 1 85 ? 15.572 1.761 -12.634 1.00 71.50 85 ASN A CA 1
ATOM 711 C C . ASN A 1 85 ? 14.422 0.758 -12.716 1.00 71.50 85 ASN A C 1
ATOM 713 O O . ASN A 1 85 ? 14.381 -0.133 -13.557 1.00 71.50 85 ASN A O 1
ATOM 717 N N . PHE A 1 86 ? 13.492 0.901 -11.778 1.00 66.38 86 PHE A N 1
ATOM 718 C CA . PHE A 1 86 ? 12.425 -0.063 -11.541 1.00 66.38 86 PHE A CA 1
ATOM 719 C C . PHE A 1 86 ? 11.114 0.289 -12.267 1.00 66.38 86 PHE A C 1
ATOM 721 O O . PHE A 1 86 ? 10.252 -0.568 -12.428 1.00 66.38 86 PHE A O 1
ATOM 728 N N . LEU A 1 87 ? 10.960 1.547 -12.695 1.00 62.31 87 LEU A N 1
ATOM 729 C CA . LEU A 1 87 ? 9.661 2.118 -13.055 1.00 62.31 87 LEU A CA 1
ATOM 730 C C . LEU A 1 87 ? 9.414 2.329 -14.562 1.00 62.31 87 LEU A C 1
ATOM 732 O O . LEU A 1 87 ? 8.385 2.907 -14.905 1.00 62.31 87 LEU A O 1
ATOM 736 N N . GLU A 1 88 ? 10.286 1.870 -15.466 1.00 60.41 88 GLU A N 1
ATOM 737 C CA . GLU A 1 88 ? 10.103 2.137 -16.911 1.00 60.41 88 GLU A CA 1
ATOM 738 C C . GLU A 1 88 ? 8.758 1.626 -17.463 1.00 60.41 88 GLU A C 1
ATOM 740 O O . GLU A 1 88 ? 8.198 2.263 -18.344 1.00 60.41 88 GLU A O 1
ATOM 745 N N . ASN A 1 89 ? 8.170 0.572 -16.876 1.00 63.59 89 ASN A N 1
ATOM 746 C CA . ASN A 1 89 ? 6.889 -0.003 -17.322 1.00 63.59 89 ASN A CA 1
ATOM 747 C C . ASN A 1 89 ? 5.747 0.061 -16.297 1.00 63.59 89 ASN A C 1
ATOM 749 O O . ASN A 1 89 ? 4.691 -0.535 -16.506 1.00 63.59 89 ASN A O 1
ATOM 753 N N . THR A 1 90 ? 5.922 0.781 -15.186 1.00 67.44 90 THR A N 1
ATOM 754 C CA . THR A 1 90 ? 4.891 0.872 -14.129 1.00 67.44 90 THR A CA 1
ATOM 755 C C . THR A 1 90 ? 3.586 1.397 -14.679 1.00 67.44 90 THR A C 1
ATOM 757 O O . THR A 1 90 ? 2.551 0.810 -14.414 1.00 67.44 90 THR A O 1
ATOM 760 N N . GLU A 1 91 ? 3.634 2.467 -15.471 1.00 69.25 91 GLU A N 1
ATOM 761 C CA . GLU A 1 91 ? 2.426 3.063 -16.027 1.00 69.25 91 GLU A CA 1
ATOM 762 C C . GLU A 1 91 ? 1.706 2.122 -16.989 1.00 69.25 91 GLU A C 1
ATOM 764 O O . GLU A 1 91 ? 0.485 2.072 -16.949 1.00 69.25 91 GLU A O 1
ATOM 769 N N . GLY A 1 92 ? 2.429 1.353 -17.809 1.00 73.00 92 GLY A N 1
ATOM 770 C CA . GLY A 1 92 ? 1.820 0.396 -18.736 1.00 73.00 92 GLY A CA 1
ATOM 771 C C . GLY A 1 92 ? 1.089 -0.730 -18.004 1.00 73.00 92 GLY A C 1
ATOM 772 O O . GLY A 1 92 ? -0.089 -0.973 -18.255 1.00 73.00 92 GLY A O 1
ATOM 773 N N . VAL A 1 93 ? 1.762 -1.357 -17.034 1.00 72.69 93 VAL A N 1
ATOM 774 C CA . VAL A 1 93 ? 1.185 -2.433 -16.208 1.00 72.69 93 VAL A CA 1
ATOM 775 C C . VAL A 1 93 ? 0.021 -1.912 -15.365 1.00 72.69 93 VAL A C 1
ATOM 777 O O . VAL A 1 93 ? -1.043 -2.529 -15.309 1.00 72.69 93 VAL A O 1
ATOM 780 N N . VAL A 1 94 ? 0.211 -0.757 -14.720 1.00 75.00 94 VAL A N 1
ATOM 781 C CA . VAL A 1 94 ? -0.801 -0.134 -13.865 1.00 75.00 94 VAL A CA 1
ATOM 782 C C . VAL A 1 94 ? -2.025 0.250 -14.685 1.00 75.00 94 VAL A C 1
ATOM 784 O O . VAL A 1 94 ? -3.117 -0.162 -14.317 1.00 75.00 94 VAL A O 1
ATOM 787 N N . LYS A 1 95 ? -1.870 0.969 -15.806 1.00 74.25 95 LYS A N 1
ATOM 788 C CA . LYS A 1 95 ? -2.994 1.427 -16.641 1.00 74.25 95 LYS A CA 1
ATOM 789 C C . LYS A 1 95 ? -3.726 0.263 -17.311 1.00 74.25 95 LYS A C 1
ATOM 791 O O . LYS A 1 95 ? -4.951 0.288 -17.366 1.00 74.25 95 LYS A O 1
ATOM 796 N N . GLY A 1 96 ? -3.007 -0.765 -17.769 1.00 79.38 96 GLY A N 1
ATOM 797 C CA . GLY A 1 96 ? -3.598 -1.893 -18.496 1.00 79.38 96 GLY A CA 1
ATOM 798 C C . GLY A 1 96 ? -4.532 -2.766 -17.653 1.00 79.38 96 GLY A C 1
ATOM 799 O O . GLY A 1 96 ? -5.519 -3.281 -18.169 1.00 79.38 96 GLY A O 1
ATOM 800 N N . ARG A 1 97 ? -4.255 -2.905 -16.350 1.00 82.56 97 ARG A N 1
ATOM 801 C CA . ARG A 1 97 ? -5.013 -3.786 -15.438 1.00 82.56 97 ARG A CA 1
ATOM 802 C C . ARG A 1 97 ? -5.688 -3.050 -14.283 1.00 82.56 97 ARG A C 1
ATOM 804 O O . ARG A 1 97 ? -6.263 -3.674 -13.396 1.00 82.56 97 ARG A O 1
ATOM 811 N N . MET A 1 98 ? -5.657 -1.715 -14.292 1.00 84.75 98 MET A N 1
ATOM 812 C CA . MET A 1 98 ? -6.212 -0.880 -13.221 1.00 84.75 98 MET A CA 1
ATOM 813 C C . MET A 1 98 ? -7.666 -1.228 -12.910 1.00 84.75 98 MET A C 1
ATOM 815 O O . MET A 1 98 ? -8.024 -1.374 -11.745 1.00 84.75 98 MET A O 1
ATOM 819 N N . LYS A 1 99 ? -8.485 -1.371 -13.959 1.00 86.81 99 LYS A N 1
ATOM 820 C CA . LYS A 1 99 ? -9.912 -1.678 -13.840 1.00 86.81 99 LYS A CA 1
ATOM 821 C C . LYS A 1 99 ? -10.133 -3.045 -13.189 1.00 86.81 99 LYS A C 1
ATOM 823 O O . LYS A 1 99 ? -10.818 -3.123 -12.180 1.00 86.81 99 LYS A O 1
ATOM 828 N N . GLU A 1 100 ? -9.448 -4.077 -13.683 1.00 89.00 100 GLU A N 1
ATOM 829 C CA . GLU A 1 100 ? -9.480 -5.435 -13.116 1.00 89.00 100 GLU A CA 1
ATOM 830 C C . GLU A 1 100 ? -9.130 -5.432 -11.618 1.00 89.00 100 GLU A C 1
ATOM 832 O O . GLU A 1 100 ? -9.814 -6.052 -10.804 1.00 89.00 100 GLU A O 1
ATOM 837 N N . PHE A 1 101 ? -8.079 -4.702 -11.230 1.00 89.38 101 PHE A N 1
ATOM 838 C CA . PHE A 1 101 ? -7.668 -4.618 -9.831 1.00 89.38 101 PHE A CA 1
ATOM 839 C C . PHE A 1 101 ? -8.656 -3.838 -8.967 1.00 89.38 101 PHE A C 1
ATOM 841 O O . PHE A 1 101 ? -8.915 -4.239 -7.835 1.00 89.38 101 PHE A O 1
ATOM 848 N N . LYS A 1 102 ? -9.213 -2.736 -9.467 1.00 88.62 102 LYS A N 1
ATOM 849 C CA . LYS A 1 102 ? -10.227 -1.976 -8.733 1.00 88.62 102 LYS A CA 1
ATOM 850 C C . LYS A 1 102 ? -11.486 -2.805 -8.496 1.00 88.62 102 LYS A C 1
ATOM 852 O O . LYS A 1 102 ? -11.910 -2.920 -7.345 1.00 88.62 102 LYS A O 1
ATOM 857 N N . ASP A 1 103 ? -11.982 -3.462 -9.542 1.00 89.25 103 ASP A N 1
ATOM 858 C CA . ASP A 1 103 ? -13.164 -4.323 -9.487 1.00 89.25 103 ASP A CA 1
ATOM 859 C C . ASP A 1 103 ? -12.954 -5.470 -8.483 1.00 89.25 103 ASP A C 1
ATOM 861 O O . ASP A 1 103 ? -13.783 -5.699 -7.603 1.00 89.25 103 ASP A O 1
ATOM 865 N N . LYS A 1 104 ? -11.786 -6.132 -8.526 1.00 88.31 104 LYS A N 1
ATOM 866 C CA . LYS A 1 104 ? -11.436 -7.237 -7.616 1.00 88.31 104 LYS A CA 1
ATOM 867 C C . LYS A 1 104 ? -11.453 -6.851 -6.132 1.00 88.31 104 LYS A C 1
ATOM 869 O O . LYS A 1 104 ? -11.762 -7.691 -5.289 1.00 88.31 104 LYS A O 1
ATOM 874 N N . PHE A 1 105 ? -11.073 -5.619 -5.795 1.00 87.56 105 PHE A N 1
ATOM 875 C CA . PHE A 1 105 ? -10.949 -5.158 -4.405 1.00 87.56 105 PHE A CA 1
ATOM 876 C C . PHE A 1 105 ? -12.091 -4.227 -3.958 1.00 87.56 105 PHE A C 1
ATOM 878 O O . PHE A 1 105 ? -12.046 -3.695 -2.839 1.00 87.56 105 PHE A O 1
ATOM 885 N N . GLY A 1 106 ? -13.101 -4.025 -4.812 1.00 86.69 106 GLY A N 1
ATOM 886 C CA . GLY A 1 106 ? -14.252 -3.167 -4.534 1.00 86.69 106 GLY A CA 1
ATOM 887 C C . GLY A 1 106 ? -13.877 -1.692 -4.380 1.00 86.69 106 GLY A C 1
ATOM 888 O O . GLY A 1 106 ? -14.344 -1.030 -3.455 1.00 86.69 106 GLY A O 1
ATOM 889 N N . TYR A 1 107 ? -12.973 -1.196 -5.224 1.00 85.06 107 TYR A N 1
ATOM 890 C CA . TYR A 1 107 ? -12.662 0.230 -5.334 1.00 85.06 107 TYR A CA 1
ATOM 891 C C . TYR A 1 107 ? -13.443 0.818 -6.516 1.00 85.06 107 TYR A C 1
ATOM 893 O O . TYR A 1 107 ? -13.466 0.207 -7.580 1.00 85.06 107 TYR A O 1
ATOM 901 N N . LEU A 1 108 ? -14.057 1.991 -6.325 1.00 64.31 108 LEU A N 1
ATOM 902 C CA . LEU A 1 108 ? -14.715 2.758 -7.393 1.00 64.31 108 LEU A CA 1
ATOM 903 C C . LEU A 1 108 ? -13.689 3.387 -8.362 1.00 64.31 108 LEU A C 1
ATOM 905 O O . LEU A 1 108 ? -12.551 3.743 -7.950 1.00 64.31 108 LEU A O 1
#